Protein AF-A0A952K4D8-F1 (afdb_monomer)

pLDDT: mean 85.79, std 15.1, range [40.62, 98.38]

Secondary structure (DSSP, 8-state):
------SSPPHHHHHHHSEEEEEEE-TTSSS--EEEEEEETTEEEEEEE--STTPPPPTT---

Nearest PDB structures (foldseek):
  4m2z-assembly1_A  TM=6.400E-01  e=1.130E+00  Aquifex aeolicus VF5
  2l3j-assembly1_A  TM=5.254E-01  e=1.963E+00  Rattus norvegicus
  7zpk-assembly1_C  TM=6.224E-01  e=3.629E+00  Mus musculus
  2l3c-assembly1_A  TM=5.165E-01  e=3.209E+00  Rattus norvegicus
  5dv7-assembly1_C  TM=5.749E-01  e=4.933E+00  Mus musculus

Sequence (63 aa):
MTPTHNGEPDDCELLQRGELTVIGRIRSASNATFLCEAHLGERQAHCVYKPIAGEAPLWDFPD

Foldseek 3Di:
DDPPPDPDDDPVRQVVPFDWDFPAFDPPDPWTKTWIWTDDPPDIDIDIDGDPVGDDDDPPDDD

Solvent-accessible surface area (backbone atoms 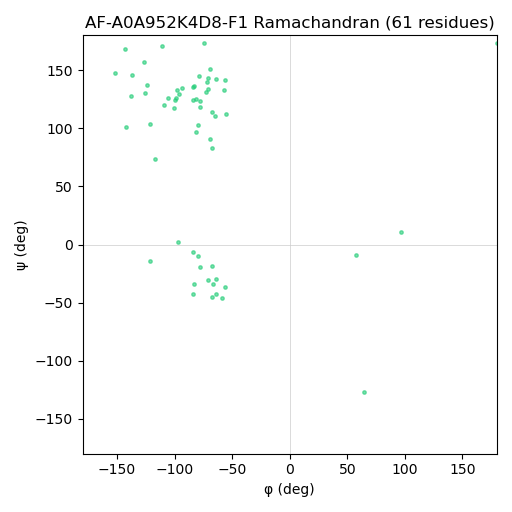only — not comparable to full-atom values): 4136 Å² total; per-residue (Å²): 138,79,85,82,74,79,88,60,79,49,73,68,51,31,72,75,70,25,53,75,46,79,76,47,72,48,79,88,49,97,42,57,35,29,41,25,40,29,38,47,88,94,47,71,46,82,46,78,50,64,58,75,76,62,60,73,83,60,92,89,63,74,134

Radius of gyration: 15.33 Å; Cα contacts (8 Å, |Δi|>4): 83; cha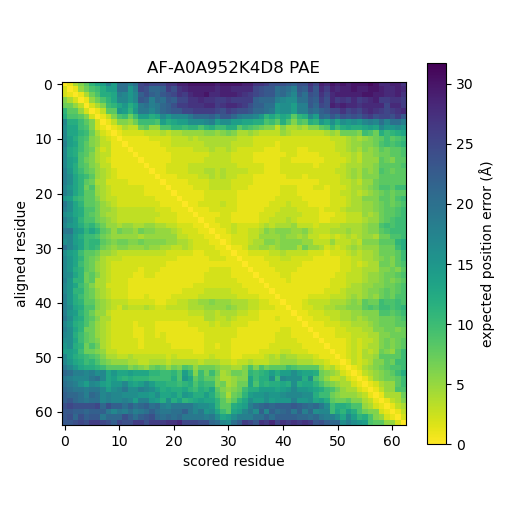ins: 1; bounding box: 33×28×39 Å

Structure (mmCIF, N/CA/C/O backbone):
data_AF-A0A952K4D8-F1
#
_entry.id   AF-A0A952K4D8-F1
#
loop_
_atom_site.group_PDB
_atom_site.id
_atom_site.type_symbol
_atom_site.label_atom_id
_atom_site.label_alt_id
_atom_site.label_comp_id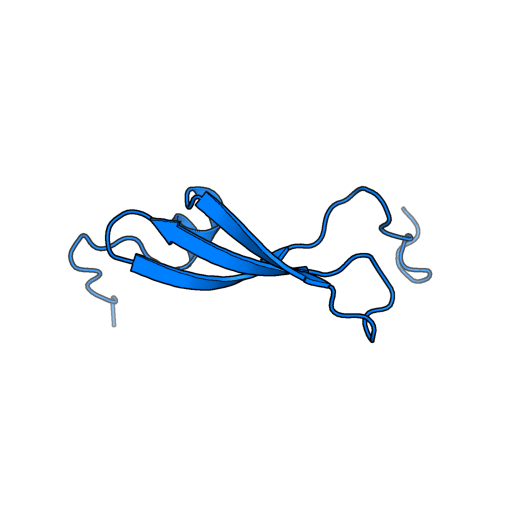
_atom_site.label_asym_id
_atom_site.label_entity_id
_atom_site.label_seq_id
_atom_site.pdbx_PDB_ins_code
_atom_site.Cartn_x
_atom_site.Cartn_y
_atom_site.Cartn_z
_atom_site.occupancy
_atom_site.B_iso_or_equiv
_atom_site.auth_seq_id
_atom_site.auth_comp_id
_atom_site.auth_asym_id
_atom_site.auth_atom_id
_atom_site.pdbx_PDB_model_num
ATOM 1 N N . MET A 1 1 ? 5.086 -19.316 27.211 1.00 40.62 1 MET A N 1
ATOM 2 C CA . MET A 1 1 ? 4.492 -17.964 27.205 1.00 40.62 1 MET A CA 1
ATOM 3 C C . MET A 1 1 ? 3.650 -17.847 25.952 1.00 40.62 1 MET A C 1
ATOM 5 O O . MET A 1 1 ? 4.197 -17.641 24.880 1.00 40.62 1 MET A O 1
ATOM 9 N N . THR A 1 2 ? 2.353 -18.097 26.065 1.00 43.91 2 THR A N 1
ATOM 10 C CA . THR A 1 2 ? 1.376 -17.852 24.999 1.00 43.91 2 THR A CA 1
ATOM 11 C C . THR A 1 2 ? 0.970 -16.382 25.084 1.00 43.91 2 THR A C 1
ATOM 13 O O . THR A 1 2 ? 0.554 -15.963 26.166 1.00 43.91 2 THR A O 1
ATOM 16 N N . PRO A 1 3 ? 1.102 -15.577 24.017 1.00 57.75 3 PRO A N 1
ATOM 17 C CA . PRO A 1 3 ? 0.510 -14.253 24.018 1.00 57.75 3 PRO A CA 1
ATOM 18 C C . PRO A 1 3 ? -1.012 -14.425 24.015 1.00 57.75 3 PRO A C 1
ATOM 20 O O . PRO A 1 3 ? -1.592 -14.989 23.091 1.00 57.75 3 PRO A O 1
ATOM 23 N N . THR A 1 4 ? -1.655 -14.006 25.100 1.00 54.16 4 THR A N 1
ATOM 24 C CA . THR A 1 4 ? -3.105 -13.821 25.179 1.00 54.16 4 THR A CA 1
ATOM 25 C C . THR A 1 4 ? -3.472 -12.628 24.307 1.00 54.16 4 THR A C 1
ATOM 27 O O . THR A 1 4 ? -3.433 -11.491 24.771 1.00 54.16 4 THR A O 1
ATOM 30 N N . HIS A 1 5 ? -3.779 -12.871 23.034 1.00 59.12 5 HIS A N 1
ATOM 31 C CA . HIS A 1 5 ? -4.329 -11.839 22.160 1.00 59.12 5 HIS A CA 1
ATOM 32 C C . HIS A 1 5 ? -5.833 -11.734 22.440 1.00 59.12 5 HIS A C 1
ATOM 34 O O . HIS A 1 5 ? -6.633 -12.560 22.003 1.00 59.12 5 HIS A O 1
ATOM 40 N N . ASN A 1 6 ? -6.202 -10.769 23.281 1.00 61.88 6 ASN A N 1
ATOM 41 C CA . ASN A 1 6 ? -7.585 -10.445 23.626 1.00 61.88 6 ASN A CA 1
ATOM 42 C C . ASN A 1 6 ? -8.308 -9.868 22.399 1.00 61.88 6 ASN A C 1
ATOM 44 O O . ASN A 1 6 ? -8.383 -8.658 22.295 1.00 61.88 6 ASN A O 1
ATOM 48 N N . GLY A 1 7 ? -8.831 -10.686 21.480 1.00 65.00 7 GLY A N 1
ATOM 49 C CA . GLY A 1 7 ? -9.861 -10.315 20.484 1.00 65.00 7 GLY A CA 1
ATOM 50 C C . GLY A 1 7 ? -9.587 -9.152 19.507 1.00 65.00 7 GLY A C 1
ATOM 51 O O . GLY A 1 7 ? -10.373 -8.954 18.586 1.00 65.00 7 GLY A O 1
ATOM 52 N N . GLU A 1 8 ? -8.514 -8.388 19.681 1.00 69.00 8 GLU A N 1
ATOM 53 C CA . GLU A 1 8 ? -8.067 -7.329 18.790 1.00 69.00 8 GLU A CA 1
ATOM 54 C C . GLU A 1 8 ? -7.260 -7.967 17.659 1.00 69.00 8 GLU A C 1
ATOM 56 O O . GLU A 1 8 ? -6.429 -8.833 17.942 1.00 69.00 8 GLU A O 1
ATOM 61 N N . PRO A 1 9 ? -7.461 -7.556 16.398 1.00 77.12 9 PRO A N 1
ATOM 62 C CA . PRO A 1 9 ? -6.725 -8.127 15.277 1.00 77.12 9 PRO A CA 1
ATOM 63 C C . PRO A 1 9 ? -5.223 -7.967 15.513 1.00 77.12 9 PRO A C 1
ATOM 65 O O . PRO A 1 9 ? -4.775 -6.896 15.920 1.00 77.12 9 PRO A O 1
ATOM 68 N N . ASP A 1 10 ? -4.438 -9.023 15.315 1.00 89.50 10 ASP A N 1
ATOM 69 C CA . ASP A 1 10 ? -2.980 -8.910 15.356 1.00 89.50 10 ASP A CA 1
ATOM 70 C C . ASP A 1 10 ? -2.437 -8.217 14.097 1.00 89.50 10 ASP A C 1
ATOM 72 O O . ASP A 1 10 ? -3.174 -7.903 13.159 1.00 89.50 10 ASP A O 1
ATOM 76 N N . ASP A 1 11 ? -1.135 -7.933 14.082 1.00 92.00 11 ASP A N 1
ATOM 77 C CA . ASP A 1 11 ? -0.520 -7.212 12.966 1.00 92.00 11 ASP A CA 1
ATOM 78 C C . ASP A 1 11 ? -0.609 -8.020 11.657 1.00 92.00 11 ASP A C 1
ATOM 80 O O . ASP A 1 11 ? -0.735 -7.436 10.584 1.00 92.00 11 ASP A O 1
ATOM 84 N N . CYS A 1 12 ? -0.612 -9.357 11.720 1.00 94.06 12 CYS A N 1
ATOM 85 C CA . CYS A 1 12 ? -0.799 -10.199 10.538 1.00 94.06 12 CYS A CA 1
ATOM 86 C C . CYS A 1 12 ? -2.219 -10.065 9.976 1.00 94.06 12 CYS A C 1
ATOM 88 O O . CYS A 1 12 ? -2.377 -9.911 8.763 1.00 94.06 12 CYS A O 1
ATOM 90 N N . GLU A 1 13 ? -3.244 -10.103 10.829 1.00 94.94 13 GLU A N 1
ATOM 91 C CA . GLU A 1 13 ? -4.633 -9.915 10.409 1.00 94.94 13 GLU A CA 1
ATOM 92 C C . GLU A 1 13 ? -4.860 -8.504 9.850 1.00 94.94 13 GLU A C 1
ATOM 94 O O . GLU A 1 13 ? -5.480 -8.353 8.792 1.00 94.94 13 GLU A O 1
ATOM 99 N N . LEU A 1 14 ? -4.298 -7.483 10.503 1.00 96.19 14 LEU A N 1
ATOM 100 C CA . LEU A 1 14 ? -4.348 -6.098 10.041 1.00 96.19 14 LEU A CA 1
ATOM 101 C C . LEU A 1 14 ? -3.732 -5.941 8.643 1.00 96.19 14 LEU A C 1
ATOM 103 O O . LEU A 1 14 ? -4.341 -5.316 7.781 1.00 96.19 14 LEU A O 1
ATOM 107 N N . LEU A 1 15 ? -2.561 -6.532 8.388 1.00 96.38 15 LEU A N 1
ATOM 108 C CA . LEU A 1 15 ? -1.902 -6.447 7.078 1.00 96.38 15 LEU A CA 1
ATOM 109 C C . LEU A 1 15 ? -2.623 -7.248 5.984 1.00 96.38 15 LEU A C 1
ATOM 111 O O . LEU A 1 15 ? -2.552 -6.876 4.815 1.00 96.38 15 LEU A O 1
ATOM 115 N N . GLN A 1 16 ? -3.293 -8.348 6.337 1.00 96.00 16 GLN A N 1
ATOM 116 C CA . GLN A 1 16 ? -3.997 -9.199 5.371 1.00 96.00 16 GLN A CA 1
ATOM 117 C C . GLN A 1 16 ? -5.395 -8.687 5.017 1.00 96.00 16 GLN A C 1
ATOM 119 O O . GLN A 1 16 ? -5.860 -8.911 3.899 1.00 96.00 16 GLN A O 1
ATOM 124 N N . ARG A 1 17 ? -6.093 -8.067 5.974 1.00 96.38 17 ARG A N 1
ATOM 125 C CA . ARG A 1 17 ? -7.519 -7.724 5.848 1.00 96.38 17 ARG A CA 1
ATOM 126 C C . ARG A 1 17 ? -7.815 -6.236 5.990 1.00 96.38 17 ARG A C 1
ATOM 128 O O . ARG A 1 17 ? -8.936 -5.832 5.686 1.00 96.38 17 ARG A O 1
ATOM 135 N N . GLY A 1 18 ? -6.862 -5.450 6.481 1.00 96.81 18 GLY A N 1
ATOM 136 C CA . GLY A 1 18 ? -7.028 -4.017 6.667 1.00 96.81 18 GLY A CA 1
ATOM 137 C C . GLY A 1 18 ? -7.096 -3.259 5.345 1.00 96.81 18 GLY A C 1
ATOM 138 O O . GLY A 1 18 ? -6.514 -3.657 4.334 1.00 96.81 18 GLY A O 1
ATOM 139 N N . GLU A 1 19 ? -7.806 -2.138 5.364 1.00 97.94 19 GLU A N 1
ATOM 140 C CA . GLU A 1 19 ? -7.809 -1.190 4.259 1.00 97.94 19 GLU A CA 1
ATOM 141 C C . GLU A 1 19 ? -6.474 -0.440 4.228 1.00 97.94 19 GLU A C 1
ATOM 143 O O . GLU A 1 19 ? -6.007 0.054 5.255 1.00 97.94 19 GLU A O 1
ATOM 148 N N . LEU A 1 20 ? -5.853 -0.364 3.048 1.00 97.62 20 LEU A N 1
ATOM 149 C CA . LEU A 1 20 ? -4.565 0.296 2.855 1.00 97.62 20 LEU A CA 1
ATOM 150 C C . LEU A 1 20 ? -4.755 1.689 2.256 1.00 97.62 20 LEU A C 1
ATOM 152 O O . LEU A 1 20 ? -5.167 1.829 1.103 1.00 97.62 20 LEU A O 1
ATOM 156 N N . THR A 1 21 ? -4.348 2.715 2.996 1.00 98.06 21 THR A N 1
ATOM 157 C CA . THR A 1 21 ? -4.231 4.084 2.483 1.00 98.06 21 THR A CA 1
ATOM 158 C C . THR A 1 21 ? -2.776 4.378 2.140 1.00 98.06 21 THR A C 1
ATOM 160 O O . THR A 1 21 ? -1.887 4.243 2.979 1.00 98.06 21 THR A O 1
ATOM 163 N N . VAL A 1 22 ? -2.498 4.785 0.898 1.00 97.75 22 VAL A N 1
ATOM 164 C CA . VAL A 1 22 ? -1.140 5.161 0.475 1.00 97.75 22 VAL A CA 1
ATOM 165 C C . VAL A 1 22 ? -0.812 6.562 0.983 1.00 97.75 22 VAL A C 1
ATOM 167 O O . VAL A 1 22 ? -1.434 7.535 0.565 1.00 97.75 22 VAL A O 1
ATOM 170 N N . ILE A 1 23 ? 0.216 6.666 1.826 1.00 98.25 23 ILE A N 1
ATOM 171 C CA . ILE A 1 23 ? 0.735 7.948 2.322 1.00 98.25 23 ILE A CA 1
ATOM 172 C C . ILE A 1 23 ? 1.727 8.534 1.313 1.00 98.25 23 ILE A C 1
ATOM 174 O O . ILE A 1 23 ? 1.717 9.731 1.025 1.00 98.25 23 ILE A O 1
ATOM 178 N N . GLY A 1 24 ? 2.603 7.697 0.748 1.00 97.50 24 GLY A N 1
ATOM 179 C CA . GLY A 1 24 ? 3.600 8.164 -0.212 1.00 97.50 24 GLY A CA 1
ATOM 180 C C . GLY A 1 24 ? 4.519 7.077 -0.756 1.00 97.50 24 GLY A C 1
ATOM 181 O O . GLY A 1 24 ? 4.509 5.932 -0.311 1.00 97.50 24 GLY A O 1
ATOM 182 N N . ARG A 1 25 ? 5.347 7.447 -1.741 1.00 96.38 25 ARG A N 1
ATOM 183 C CA . ARG A 1 25 ? 6.337 6.550 -2.358 1.00 96.38 25 ARG A CA 1
ATOM 184 C C . ARG A 1 25 ? 7.716 6.728 -1.725 1.00 96.38 25 ARG A C 1
ATOM 186 O O . ARG A 1 25 ? 8.255 7.835 -1.716 1.00 96.38 25 ARG A O 1
ATOM 193 N N . ILE A 1 26 ? 8.336 5.624 -1.319 1.00 96.38 26 ILE A N 1
ATOM 194 C CA . ILE A 1 26 ? 9.724 5.585 -0.848 1.00 96.38 26 ILE A CA 1
ATOM 195 C C . ILE A 1 26 ? 10.644 5.583 -2.075 1.00 96.38 26 ILE A C 1
ATOM 197 O O . ILE A 1 26 ? 10.779 4.583 -2.776 1.00 96.38 26 ILE A O 1
ATOM 201 N N . ARG A 1 27 ? 11.246 6.738 -2.379 1.00 94.38 27 ARG A N 1
ATOM 202 C CA . ARG A 1 27 ? 12.026 6.954 -3.616 1.00 94.38 27 ARG A CA 1
ATOM 203 C C . ARG A 1 27 ? 13.433 6.359 -3.586 1.00 94.38 27 ARG A C 1
ATOM 205 O O . ARG A 1 27 ? 14.013 6.181 -4.648 1.00 94.38 27 ARG A O 1
ATOM 212 N N . SER A 1 28 ? 13.967 6.073 -2.402 1.00 93.69 28 SER A N 1
ATOM 213 C CA . SER A 1 28 ? 15.280 5.445 -2.216 1.00 93.69 28 SER A CA 1
ATOM 214 C C . SER A 1 28 ? 15.267 3.926 -2.421 1.00 93.69 28 SER A C 1
ATOM 216 O O . SER A 1 28 ? 16.331 3.316 -2.453 1.00 93.69 28 SER A O 1
ATOM 218 N N . ALA A 1 29 ? 14.089 3.305 -2.547 1.00 88.75 29 ALA A N 1
ATOM 219 C CA . ALA A 1 29 ? 13.970 1.875 -2.804 1.00 88.75 29 ALA A CA 1
ATOM 220 C C . ALA A 1 29 ? 14.227 1.546 -4.285 1.00 88.75 29 ALA A C 1
ATOM 222 O O . ALA A 1 29 ? 13.844 2.309 -5.172 1.00 88.75 29 ALA A O 1
ATOM 223 N N . SER A 1 30 ? 14.839 0.388 -4.549 1.00 85.75 30 SER A N 1
ATOM 224 C CA . SER A 1 30 ? 15.153 -0.088 -5.905 1.00 85.75 30 SER A CA 1
ATOM 225 C C . SER A 1 30 ? 13.911 -0.422 -6.739 1.00 85.75 30 SER A C 1
ATOM 227 O O . SER A 1 30 ? 13.901 -0.171 -7.939 1.00 85.75 30 SER A O 1
ATOM 229 N N . ASN A 1 31 ? 12.856 -0.933 -6.097 1.00 87.56 31 ASN A N 1
ATOM 230 C CA . ASN A 1 31 ? 11.564 -1.248 -6.714 1.00 87.56 31 ASN A CA 1
ATOM 231 C C . ASN A 1 31 ? 10.459 -0.303 -6.217 1.00 87.56 31 ASN A C 1
ATOM 233 O O . ASN A 1 31 ? 10.637 0.467 -5.264 1.00 87.56 31 ASN A O 1
ATOM 237 N N . ALA A 1 32 ? 9.284 -0.378 -6.849 1.00 92.31 32 ALA A N 1
ATOM 238 C CA . ALA A 1 32 ? 8.091 0.331 -6.399 1.00 92.31 32 ALA A CA 1
ATOM 239 C C . ALA A 1 32 ? 7.778 -0.022 -4.932 1.00 92.31 32 ALA A C 1
ATOM 241 O O . A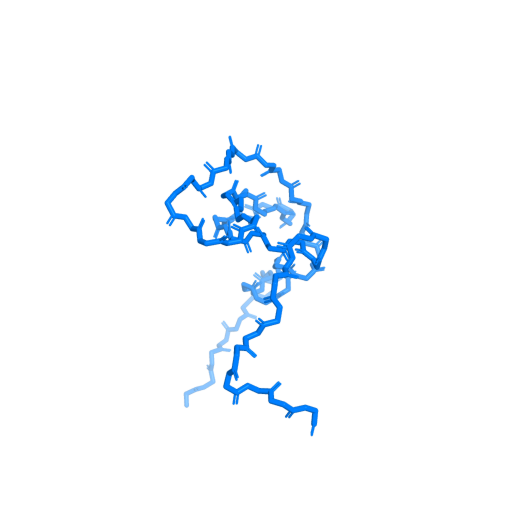LA A 1 32 ? 7.456 -1.157 -4.606 1.00 92.31 32 ALA A O 1
ATOM 242 N N . THR A 1 33 ? 7.926 0.958 -4.038 1.00 95.19 33 THR A N 1
ATOM 243 C CA . THR A 1 33 ? 7.759 0.774 -2.593 1.00 95.19 33 THR A CA 1
ATOM 244 C C . THR A 1 33 ? 6.983 1.957 -2.032 1.00 95.19 33 THR A C 1
ATOM 246 O O . THR A 1 33 ? 7.356 3.113 -2.265 1.00 95.19 33 THR A O 1
ATOM 249 N N . PHE A 1 34 ? 5.910 1.675 -1.300 1.00 96.81 34 PHE A N 1
ATOM 250 C CA . PHE A 1 34 ? 4.996 2.682 -0.771 1.00 96.81 34 PHE A CA 1
ATOM 251 C C . PHE A 1 34 ? 4.879 2.554 0.742 1.00 96.81 34 PHE A C 1
ATOM 253 O O . PHE A 1 34 ? 4.781 1.447 1.267 1.00 96.81 34 PHE A O 1
ATOM 260 N N . LEU A 1 35 ? 4.896 3.697 1.423 1.00 98.12 35 LEU A N 1
ATOM 261 C CA . LEU A 1 35 ? 4.473 3.788 2.810 1.00 98.12 35 LEU A CA 1
ATOM 262 C C . LEU A 1 35 ? 2.949 3.887 2.821 1.00 98.12 35 LEU A C 1
ATOM 264 O O . LEU A 1 35 ? 2.376 4.777 2.180 1.00 98.12 35 LEU A O 1
ATOM 268 N N . CYS A 1 36 ? 2.323 2.983 3.558 1.00 98.38 36 CYS A N 1
ATOM 269 C CA . CYS A 1 36 ? 0.883 2.897 3.706 1.00 98.38 36 CYS A CA 1
ATOM 270 C C . CYS A 1 36 ? 0.495 2.903 5.184 1.00 98.38 36 CYS A C 1
ATOM 272 O O . CYS A 1 36 ? 1.285 2.522 6.049 1.00 98.38 36 CYS A O 1
ATOM 274 N N . GLU A 1 37 ? -0.740 3.297 5.451 1.00 98.31 37 GLU A N 1
ATOM 275 C CA . GLU A 1 37 ? -1.426 3.062 6.717 1.00 98.31 37 GLU A CA 1
ATOM 276 C C . GLU A 1 37 ? -2.458 1.955 6.500 1.00 98.31 37 GLU A C 1
ATOM 278 O O . GLU A 1 37 ? -3.259 2.040 5.567 1.00 98.31 37 GLU A O 1
ATOM 283 N N . ALA A 1 38 ? -2.397 0.904 7.314 1.00 98.06 38 ALA A N 1
ATOM 284 C CA . ALA A 1 38 ? -3.378 -0.170 7.338 1.00 98.06 38 ALA A CA 1
ATOM 285 C C . ALA A 1 38 ? -4.377 0.089 8.464 1.00 98.06 38 ALA A C 1
ATOM 287 O O . ALA A 1 38 ? -3.949 0.353 9.588 1.00 98.06 38 ALA A O 1
ATOM 288 N N . HIS A 1 39 ? -5.672 -0.037 8.175 1.00 97.44 39 HIS A N 1
ATOM 289 C CA . HIS A 1 39 ? -6.758 0.140 9.143 1.00 97.44 39 HIS A CA 1
ATOM 290 C C . HIS A 1 39 ? -7.673 -1.080 9.185 1.00 97.44 39 HIS A C 1
ATOM 292 O O . HIS A 1 39 ? -8.152 -1.539 8.147 1.00 97.44 39 HIS A O 1
ATOM 298 N N . LEU A 1 40 ? -7.953 -1.591 10.385 1.00 96.44 40 LEU A N 1
ATOM 299 C CA . LEU A 1 40 ? -8.945 -2.643 10.610 1.00 96.44 40 LEU A CA 1
ATOM 300 C C . LEU A 1 40 ? -9.691 -2.380 11.923 1.00 96.44 40 LEU A C 1
ATOM 302 O O . LEU A 1 40 ? -9.189 -2.656 13.015 1.00 96.44 40 LEU A O 1
ATOM 306 N N . GLY A 1 41 ? -10.904 -1.835 11.807 1.00 92.81 41 GLY A N 1
ATOM 307 C CA . GLY A 1 41 ? -11.653 -1.334 12.960 1.00 92.81 41 GLY A CA 1
ATOM 308 C C . GLY A 1 41 ? -10.924 -0.155 13.607 1.00 92.81 41 GLY A C 1
ATOM 309 O O . GLY A 1 41 ? -10.548 0.785 12.919 1.00 92.81 41 GLY A O 1
ATOM 310 N N . GLU A 1 42 ? -10.690 -0.233 14.915 1.00 91.81 42 GLU A N 1
ATOM 311 C CA . GLU A 1 42 ? -9.969 0.798 15.680 1.00 91.81 42 GLU A CA 1
ATOM 312 C C . GLU A 1 42 ? -8.437 0.648 15.608 1.00 91.81 42 GLU A C 1
ATOM 314 O O . GLU A 1 42 ? -7.697 1.484 16.133 1.00 91.81 42 GLU A O 1
ATOM 319 N N . ARG A 1 43 ? -7.933 -0.433 14.993 1.00 93.31 43 ARG A N 1
ATOM 320 C CA . ARG A 1 43 ? -6.497 -0.708 14.933 1.00 93.31 43 ARG A CA 1
ATOM 321 C C . ARG A 1 43 ? -5.897 -0.156 13.652 1.00 93.31 43 ARG A C 1
ATOM 323 O O . ARG A 1 43 ? -6.423 -0.373 12.561 1.00 93.31 43 ARG A O 1
ATOM 330 N N . GLN A 1 44 ? -4.753 0.497 13.808 1.00 95.69 44 GLN A N 1
ATOM 331 C CA . GLN A 1 44 ? -4.002 1.091 12.714 1.00 95.69 44 GLN A CA 1
ATOM 332 C C . GLN A 1 44 ? -2.507 0.817 12.854 1.00 95.69 44 GLN A C 1
ATOM 334 O O . GLN A 1 44 ? -1.980 0.765 13.969 1.00 95.69 44 GLN A O 1
ATOM 339 N N . ALA A 1 45 ? -1.823 0.654 11.725 1.00 96.75 45 ALA A N 1
ATOM 340 C CA . ALA A 1 45 ? -0.373 0.521 11.687 1.00 96.75 45 ALA A CA 1
ATOM 341 C C . ALA A 1 45 ? 0.204 1.028 10.365 1.00 96.75 45 ALA A C 1
ATOM 343 O O . ALA A 1 45 ? -0.390 0.869 9.299 1.00 96.75 45 ALA A O 1
ATOM 344 N N . HIS A 1 46 ? 1.418 1.575 10.420 1.00 97.94 46 HIS A N 1
ATOM 345 C CA . HIS A 1 46 ? 2.196 1.810 9.211 1.00 97.94 46 HIS A CA 1
ATOM 346 C C 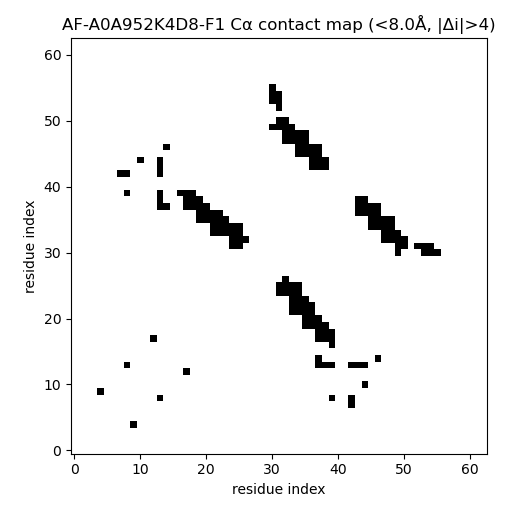. HIS A 1 46 ? 2.715 0.492 8.639 1.00 97.94 46 HIS A C 1
ATOM 348 O O . HIS A 1 46 ? 3.198 -0.375 9.368 1.00 97.94 46 HIS A O 1
ATOM 354 N N . CYS A 1 47 ? 2.680 0.372 7.318 1.00 97.56 47 CYS A N 1
ATOM 355 C CA . CYS A 1 47 ? 3.182 -0.787 6.599 1.00 97.56 47 CYS A CA 1
ATOM 356 C C . 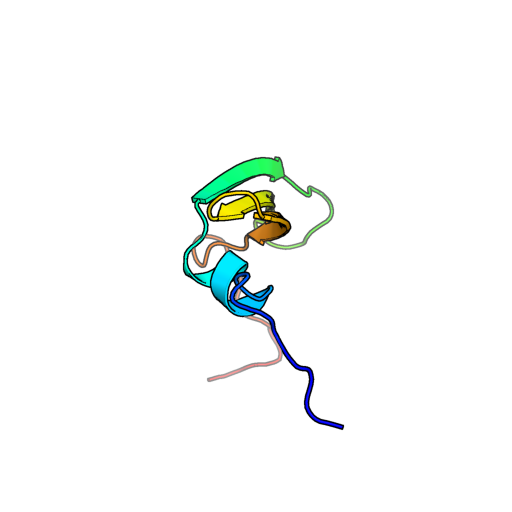CYS A 1 47 ? 3.839 -0.391 5.275 1.00 97.56 47 CYS A C 1
ATOM 358 O O . CYS A 1 47 ? 3.740 0.748 4.807 1.00 97.56 47 CYS A O 1
ATOM 360 N N . VAL A 1 48 ? 4.543 -1.349 4.676 1.00 97.19 48 VAL A N 1
ATOM 361 C CA . VAL A 1 48 ? 5.163 -1.190 3.362 1.00 97.19 48 VAL A CA 1
ATOM 362 C C . VAL A 1 48 ? 4.398 -2.035 2.357 1.00 97.19 48 VAL A C 1
ATOM 364 O O . VAL A 1 48 ? 4.363 -3.257 2.478 1.00 97.19 48 VAL A O 1
ATOM 367 N N . TYR A 1 49 ? 3.847 -1.388 1.333 1.00 95.56 49 TYR A N 1
ATOM 368 C CA . TYR A 1 49 ? 3.254 -2.070 0.189 1.00 95.56 49 TYR A CA 1
ATOM 369 C C . TYR A 1 49 ? 4.248 -2.111 -0.977 1.00 95.56 49 TYR A C 1
ATOM 371 O O . TYR A 1 49 ? 4.777 -1.077 -1.406 1.00 95.56 49 TYR A O 1
ATOM 379 N N . LYS A 1 50 ? 4.495 -3.318 -1.491 1.00 94.69 50 LYS A N 1
ATOM 380 C CA . LYS A 1 50 ? 5.304 -3.586 -2.684 1.00 94.69 50 LYS A CA 1
ATOM 381 C C . LYS A 1 50 ? 4.438 -4.321 -3.707 1.00 94.69 50 LYS A C 1
ATOM 383 O O . LYS A 1 50 ? 4.142 -5.496 -3.503 1.00 94.69 50 LYS A O 1
ATOM 388 N N . PRO A 1 51 ? 3.961 -3.643 -4.761 1.00 91.50 51 PRO A N 1
ATOM 389 C CA . PRO A 1 51 ? 3.221 -4.318 -5.812 1.00 91.50 51 PRO A CA 1
ATOM 390 C C . PRO A 1 51 ? 4.162 -5.197 -6.636 1.00 91.50 51 PRO A C 1
ATOM 392 O O . PRO A 1 51 ? 5.257 -4.766 -6.976 1.00 91.50 51 PRO A O 1
ATOM 395 N N . ILE A 1 52 ? 3.667 -6.361 -7.064 1.00 87.88 52 ILE A N 1
ATOM 396 C CA . ILE A 1 52 ? 4.351 -7.241 -8.032 1.00 87.8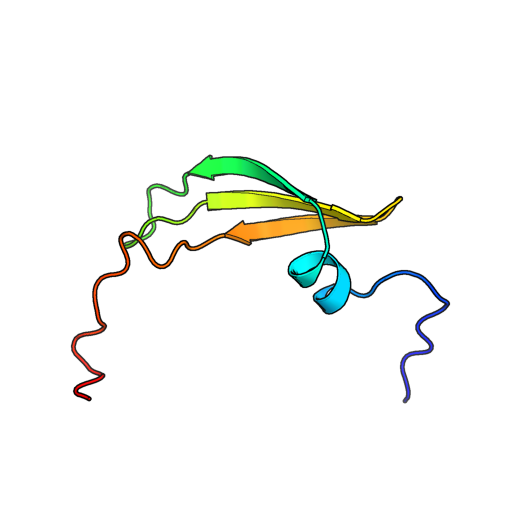8 52 ILE A CA 1
ATOM 397 C C . ILE A 1 52 ? 4.666 -6.474 -9.329 1.00 87.88 52 ILE A C 1
ATOM 399 O O . ILE A 1 52 ? 5.711 -6.646 -9.955 1.00 87.88 52 ILE A O 1
ATOM 403 N N . ALA A 1 53 ? 3.759 -5.582 -9.742 1.00 82.94 53 ALA A N 1
ATOM 404 C CA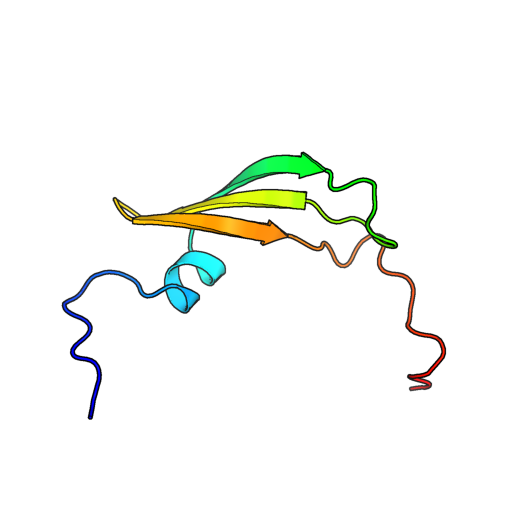 . ALA A 1 53 ? 3.974 -4.715 -10.890 1.00 82.94 53 ALA A CA 1
ATOM 405 C C . ALA A 1 53 ? 5.139 -3.743 -10.624 1.00 82.94 53 ALA A C 1
ATOM 407 O O . ALA A 1 53 ? 5.017 -2.804 -9.836 1.00 82.94 53 ALA A O 1
ATOM 408 N N . GLY A 1 54 ? 6.252 -3.946 -11.332 1.00 71.31 54 GLY A N 1
ATOM 409 C CA . GLY A 1 54 ? 7.473 -3.155 -11.166 1.00 71.31 54 GLY A CA 1
ATOM 410 C C . GLY A 1 54 ? 8.513 -3.788 -10.242 1.00 71.31 54 GLY A C 1
ATOM 411 O O . GLY A 1 54 ? 9.481 -3.111 -9.893 1.00 71.31 54 GLY A O 1
ATOM 412 N N . GLU A 1 55 ? 8.343 -5.054 -9.857 1.00 79.19 55 GLU A N 1
ATOM 413 C CA . GLU A 1 55 ? 9.431 -5.846 -9.288 1.00 79.19 55 GLU A CA 1
ATOM 414 C C . GLU A 1 55 ? 10.368 -6.329 -10.399 1.00 79.19 55 GLU A C 1
ATOM 416 O O .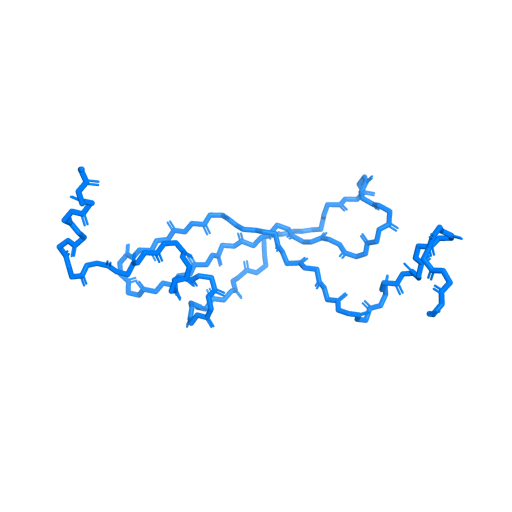 GLU A 1 55 ? 9.949 -6.977 -11.359 1.00 79.19 55 GLU A O 1
ATOM 421 N N . ALA A 1 56 ? 11.652 -5.988 -10.280 1.00 76.56 56 ALA A N 1
ATOM 422 C CA . ALA A 1 56 ? 12.706 -6.626 -11.055 1.00 76.56 56 ALA A CA 1
ATOM 423 C C . ALA A 1 56 ? 13.136 -7.931 -10.356 1.00 76.56 56 ALA A C 1
ATOM 425 O O . ALA A 1 56 ? 13.340 -7.903 -9.135 1.00 76.56 56 ALA A O 1
ATOM 426 N N . PRO A 1 57 ? 13.313 -9.043 -11.096 1.00 73.50 57 PRO A N 1
ATOM 427 C CA . PRO A 1 57 ? 13.859 -10.276 -10.543 1.00 73.50 57 PRO A CA 1
ATOM 428 C C . PRO A 1 57 ? 15.229 -10.028 -9.915 1.00 73.50 57 PRO A C 1
ATOM 430 O O . PRO A 1 57 ? 16.041 -9.256 -10.436 1.00 73.50 57 PRO A O 1
ATOM 433 N N . LEU A 1 58 ? 15.485 -10.694 -8.795 1.00 73.00 58 LEU A N 1
ATOM 434 C CA . LEU A 1 58 ? 16.800 -10.691 -8.178 1.00 73.00 58 LEU A CA 1
ATOM 435 C C . LEU A 1 58 ? 17.765 -11.519 -9.036 1.00 73.00 58 LEU A C 1
ATOM 437 O O . LEU A 1 58 ? 17.438 -12.614 -9.482 1.00 73.00 58 LEU A O 1
ATOM 441 N N . TRP A 1 59 ? 18.958 -10.979 -9.282 1.00 71.94 59 TRP A N 1
ATOM 442 C CA . TRP A 1 59 ? 19.961 -11.590 -10.162 1.00 71.94 59 TRP A CA 1
ATOM 443 C C . TRP A 1 59 ? 20.548 -12.899 -9.603 1.00 71.94 59 TRP A C 1
ATOM 445 O O . TRP A 1 59 ? 21.140 -13.669 -10.357 1.00 71.94 59 TRP A O 1
ATOM 455 N N . ASP A 1 60 ? 20.404 -13.139 -8.299 1.00 73.25 60 ASP A N 1
ATOM 456 C CA . ASP A 1 60 ? 20.902 -14.298 -7.554 1.00 73.25 60 ASP A CA 1
ATOM 457 C C . ASP A 1 60 ? 19.849 -15.401 -7.339 1.00 73.25 60 ASP A C 1
ATOM 459 O O . ASP A 1 60 ? 20.170 -16.433 -6.752 1.00 73.25 60 ASP A O 1
ATOM 463 N N . PHE A 1 61 ? 18.631 -15.230 -7.867 1.00 62.50 61 PHE A N 1
ATOM 464 C CA . PHE A 1 61 ? 17.582 -16.256 -7.877 1.00 62.50 61 PHE A CA 1
ATOM 465 C C . PHE A 1 61 ? 17.228 -16.652 -9.322 1.00 62.50 61 PHE A C 1
ATOM 467 O O . PHE A 1 61 ? 16.183 -16.238 -9.830 1.00 62.50 61 PHE A O 1
ATOM 474 N N . PRO A 1 62 ? 18.100 -17.408 -10.022 1.00 61.25 62 PRO A N 1
ATOM 475 C CA . PRO A 1 62 ? 17.683 -18.140 -11.215 1.00 61.25 62 PRO A CA 1
ATOM 476 C C . PRO A 1 62 ? 16.649 -19.209 -10.807 1.00 61.25 62 PRO A C 1
ATOM 478 O O . PRO A 1 62 ? 16.779 -19.763 -9.718 1.00 61.25 62 PRO A O 1
ATOM 481 N N . ASP A 1 63 ? 15.636 -19.438 -11.652 1.00 64.88 63 ASP A N 1
ATOM 482 C CA . ASP A 1 63 ? 14.443 -20.281 -11.397 1.00 64.88 63 ASP A CA 1
ATOM 483 C C . ASP A 1 63 ? 14.672 -21.591 -10.612 1.00 64.88 63 ASP A C 1
ATOM 485 O O . ASP A 1 63 ? 15.649 -22.324 -10.908 1.00 64.88 63 ASP A O 1
#

Mean predicted aligned error: 7.63 Å